Protein AF-A0A7W8CW55-F1 (afdb_monomer_lite)

Structure (mmCIF, N/CA/C/O backbone):
data_AF-A0A7W8CW55-F1
#
_entry.id   AF-A0A7W8CW55-F1
#
loop_
_atom_site.group_PDB
_atom_site.id
_atom_site.type_symbol
_atom_site.label_atom_id
_atom_site.label_alt_id
_atom_site.label_comp_id
_atom_site.label_asym_id
_atom_site.label_entity_id
_atom_site.label_seq_id
_atom_site.pdbx_PDB_ins_code
_atom_site.Cartn_x
_atom_site.Cartn_y
_atom_site.Cartn_z
_atom_site.occupancy
_atom_site.B_iso_or_equiv
_atom_site.auth_seq_id
_atom_site.auth_comp_id
_atom_site.auth_asym_id
_atom_site.auth_atom_id
_atom_site.pdbx_PDB_model_num
ATOM 1 N N . MET A 1 1 ? 19.067 4.209 -21.479 1.00 36.50 1 MET A N 1
ATOM 2 C CA . MET A 1 1 ? 18.559 2.820 -21.526 1.00 36.50 1 MET A CA 1
ATOM 3 C C . MET A 1 1 ? 17.633 2.650 -20.334 1.00 36.50 1 MET A C 1
ATOM 5 O O . MET A 1 1 ? 18.109 2.806 -19.218 1.00 36.50 1 MET A O 1
ATOM 9 N N . ASN A 1 2 ? 16.330 2.445 -20.555 1.00 36.97 2 ASN A N 1
ATOM 10 C CA . ASN A 1 2 ? 15.352 2.323 -19.467 1.00 36.97 2 ASN A CA 1
ATOM 11 C C . ASN A 1 2 ? 15.656 1.073 -18.634 1.00 36.97 2 ASN A C 1
ATOM 13 O O . ASN A 1 2 ? 15.546 -0.050 -19.120 1.00 36.97 2 ASN A O 1
ATOM 17 N N . ASN A 1 3 ? 16.035 1.282 -17.375 1.00 41.41 3 ASN A N 1
ATOM 18 C CA . ASN A 1 3 ? 16.420 0.234 -16.426 1.00 41.41 3 ASN A CA 1
ATOM 19 C C . ASN A 1 3 ? 15.204 -0.536 -15.854 1.00 41.41 3 ASN A C 1
ATOM 21 O O . ASN A 1 3 ? 15.352 -1.359 -14.958 1.00 41.41 3 ASN A O 1
ATOM 25 N N . GLN A 1 4 ? 14.003 -0.298 -16.394 1.00 47.12 4 GLN A N 1
ATOM 26 C CA . GLN A 1 4 ? 12.736 -0.900 -15.959 1.00 47.12 4 GLN A CA 1
ATOM 27 C C . GLN A 1 4 ? 12.651 -2.421 -16.203 1.00 47.12 4 GLN A C 1
ATOM 29 O O . GLN A 1 4 ? 11.766 -3.073 -15.665 1.00 47.12 4 GLN A O 1
ATOM 34 N N . SER A 1 5 ? 13.575 -3.020 -16.968 1.00 50.38 5 SER A N 1
ATOM 35 C CA . SER A 1 5 ? 13.567 -4.462 -17.278 1.00 50.38 5 SER A CA 1
ATOM 36 C C . SER A 1 5 ? 14.197 -5.371 -16.210 1.00 50.38 5 SER A C 1
ATOM 38 O O . SER A 1 5 ? 14.250 -6.581 -16.422 1.00 50.38 5 SER A O 1
ATOM 40 N N . LYS A 1 6 ? 14.676 -4.835 -15.074 1.00 72.00 6 LYS A N 1
ATOM 41 C CA . LYS A 1 6 ? 15.387 -5.633 -14.052 1.00 72.00 6 LYS A CA 1
ATOM 42 C C . LYS A 1 6 ? 14.625 -5.903 -12.756 1.00 72.00 6 LYS A C 1
ATOM 44 O O . LYS A 1 6 ? 14.995 -6.849 -12.071 1.00 72.00 6 LYS A O 1
ATOM 49 N N . ASN A 1 7 ? 13.602 -5.121 -12.408 1.00 88.25 7 ASN A N 1
ATOM 50 C CA . ASN A 1 7 ? 12.851 -5.341 -11.171 1.00 88.25 7 ASN A CA 1
ATOM 51 C C . ASN A 1 7 ? 11.716 -6.358 -11.411 1.00 88.25 7 ASN A C 1
ATOM 53 O O . ASN A 1 7 ? 10.794 -6.048 -12.172 1.00 88.25 7 ASN A O 1
ATOM 57 N N . PRO A 1 8 ? 11.740 -7.555 -10.787 1.00 91.94 8 PRO A N 1
ATOM 58 C CA . PRO A 1 8 ? 10.699 -8.563 -10.986 1.00 91.94 8 PRO A CA 1
ATOM 59 C C . PRO A 1 8 ? 9.292 -8.079 -10.613 1.00 91.94 8 PRO A C 1
ATOM 61 O O . PRO A 1 8 ? 8.332 -8.507 -11.253 1.00 91.94 8 PRO A O 1
ATOM 64 N N . ALA A 1 9 ? 9.165 -7.140 -9.668 1.00 93.88 9 ALA A N 1
ATOM 65 C CA . ALA A 1 9 ? 7.887 -6.540 -9.279 1.00 93.88 9 ALA A CA 1
ATOM 66 C C . ALA A 1 9 ? 7.202 -5.765 -10.422 1.00 93.88 9 ALA A C 1
ATOM 68 O O . ALA A 1 9 ? 5.977 -5.625 -10.430 1.00 93.88 9 ALA A O 1
ATOM 69 N N . ALA A 1 10 ? 7.966 -5.290 -11.415 1.00 93.38 10 ALA A N 1
ATOM 70 C CA . ALA A 1 10 ? 7.434 -4.580 -12.578 1.00 93.38 10 ALA A CA 1
ATOM 71 C C . ALA A 1 10 ? 6.818 -5.518 -13.630 1.00 93.38 10 ALA A C 1
ATOM 73 O O . ALA A 1 10 ? 6.137 -5.067 -14.555 1.00 93.38 10 ALA A O 1
ATOM 74 N N . LYS A 1 11 ? 7.041 -6.834 -13.519 1.00 90.12 11 LYS A N 1
ATOM 75 C CA . LYS A 1 11 ? 6.533 -7.806 -14.487 1.00 90.12 11 LYS A CA 1
ATOM 76 C C . LYS A 1 11 ? 5.002 -7.777 -14.506 1.00 90.12 11 LYS A C 1
ATOM 78 O O . LYS A 1 11 ? 4.359 -7.998 -13.486 1.00 90.12 11 LYS A O 1
ATOM 83 N N . ASN A 1 12 ? 4.425 -7.538 -15.685 1.00 87.56 12 ASN A N 1
ATOM 84 C CA . ASN A 1 12 ? 2.975 -7.423 -15.914 1.00 87.56 12 ASN A CA 1
ATOM 85 C C . ASN A 1 12 ? 2.280 -6.289 -15.132 1.00 87.56 12 ASN A C 1
ATOM 87 O O . ASN A 1 12 ? 1.052 -6.206 -15.140 1.00 87.56 12 ASN A O 1
ATOM 91 N N . ALA A 1 13 ? 3.039 -5.411 -14.475 1.00 93.06 13 ALA A N 1
ATOM 92 C CA . ALA A 1 13 ? 2.498 -4.241 -13.810 1.00 93.06 13 ALA A CA 1
ATOM 93 C C . ALA A 1 13 ? 2.123 -3.182 -14.853 1.00 93.06 13 ALA A C 1
ATOM 95 O O . ALA A 1 13 ? 2.870 -2.933 -15.801 1.00 93.06 13 ALA A O 1
ATOM 96 N N . GLN A 1 14 ? 0.985 -2.517 -14.664 1.00 95.81 14 GLN A N 1
ATOM 97 C CA . GLN A 1 14 ? 0.727 -1.271 -15.376 1.00 95.81 14 GLN A CA 1
ATOM 98 C C . GLN A 1 14 ? 1.501 -0.163 -14.669 1.00 95.81 14 GLN A C 1
ATOM 100 O O . GLN A 1 14 ? 1.183 0.180 -13.534 1.00 95.81 14 GLN A O 1
ATOM 105 N N . ILE A 1 15 ? 2.532 0.359 -15.324 1.00 96.44 15 ILE A N 1
ATOM 106 C CA . ILE A 1 15 ? 3.421 1.373 -14.754 1.00 96.44 15 ILE A CA 1
ATOM 107 C C . ILE A 1 15 ? 2.960 2.769 -15.172 1.00 96.44 15 ILE A C 1
ATOM 109 O O . ILE A 1 15 ? 2.483 2.978 -16.293 1.00 96.44 15 ILE A O 1
ATOM 113 N N . GLN A 1 16 ? 3.106 3.717 -14.258 1.00 95.31 16 GLN A N 1
ATOM 114 C CA . GLN A 1 16 ? 2.982 5.144 -14.513 1.00 95.31 16 GLN A CA 1
ATOM 115 C C . GLN A 1 16 ? 4.364 5.798 -14.377 1.00 95.31 16 GLN A C 1
ATOM 117 O O . GLN A 1 16 ? 5.191 5.356 -13.582 1.00 95.31 16 GLN A O 1
ATOM 122 N N . THR A 1 17 ? 4.629 6.815 -15.191 1.00 94.38 17 THR A N 1
ATOM 123 C CA . THR A 1 17 ? 5.855 7.635 -15.102 1.00 94.38 17 THR A CA 1
ATOM 124 C C . THR A 1 17 ? 5.551 9.124 -15.229 1.00 94.38 17 THR A C 1
ATOM 126 O O . THR A 1 17 ? 6.460 9.937 -15.365 1.00 94.38 17 THR A O 1
ATOM 129 N N . GLU A 1 18 ? 4.270 9.479 -15.290 1.00 95.88 18 GLU A N 1
ATOM 130 C CA . GLU A 1 18 ? 3.805 10.842 -15.499 1.00 95.88 18 GLU A CA 1
ATOM 131 C C . GLU A 1 18 ? 3.821 11.680 -14.221 1.00 95.88 18 GLU A C 1
ATOM 133 O O . GLU A 1 18 ? 3.975 12.895 -14.318 1.00 95.88 18 GLU A O 1
ATOM 138 N N . ASN A 1 19 ? 3.673 11.057 -13.047 1.00 96.56 19 ASN A N 1
ATOM 139 C CA . ASN A 1 19 ? 3.689 11.753 -11.769 1.00 96.56 19 ASN A CA 1
ATOM 140 C C . ASN A 1 19 ? 4.616 11.032 -10.774 1.00 96.56 19 ASN A C 1
ATOM 142 O O . ASN A 1 19 ? 4.222 10.001 -10.225 1.00 96.56 19 ASN A O 1
ATOM 146 N N . PRO A 1 20 ? 5.829 11.552 -10.523 1.00 93.50 20 PRO A N 1
ATOM 147 C CA . PRO A 1 20 ? 6.780 10.927 -9.606 1.00 93.50 20 PRO A CA 1
ATOM 148 C C . PRO A 1 20 ? 6.342 10.969 -8.134 1.00 93.50 20 PRO A C 1
ATOM 150 O O . PRO A 1 20 ? 6.886 10.211 -7.337 1.00 93.50 20 PRO A O 1
ATOM 153 N N . ASP A 1 21 ? 5.359 11.801 -7.776 1.00 96.12 21 ASP A N 1
ATOM 154 C CA . ASP A 1 21 ? 4.868 11.917 -6.398 1.00 96.12 21 ASP A CA 1
ATOM 155 C C . ASP A 1 21 ? 3.892 10.784 -6.036 1.00 96.12 21 ASP A C 1
ATOM 157 O O . ASP A 1 21 ? 3.560 10.588 -4.867 1.00 96.12 21 ASP A O 1
ATOM 161 N N . LEU A 1 22 ? 3.406 10.038 -7.033 1.00 97.62 22 LEU A N 1
ATOM 162 C CA . LEU A 1 22 ? 2.469 8.928 -6.867 1.00 97.62 22 LEU A CA 1
ATOM 163 C C . LEU A 1 22 ? 3.167 7.576 -7.012 1.00 97.62 22 LEU A C 1
ATOM 165 O O . LEU A 1 22 ? 4.267 7.468 -7.551 1.00 97.62 22 LEU A O 1
ATOM 169 N N . ALA A 1 23 ? 2.477 6.517 -6.584 1.00 98.12 23 ALA A N 1
ATOM 170 C CA . ALA A 1 23 ? 2.950 5.150 -6.751 1.00 98.12 23 ALA A CA 1
ATOM 171 C C . ALA A 1 23 ? 3.316 4.830 -8.209 1.00 98.12 23 ALA A C 1
ATOM 173 O O . ALA A 1 23 ? 2.607 5.205 -9.146 1.00 98.12 23 ALA A O 1
ATOM 174 N N . THR A 1 24 ? 4.408 4.095 -8.407 1.00 98.25 24 THR A N 1
ATOM 175 C CA . THR A 1 24 ? 4.895 3.689 -9.734 1.00 98.25 24 THR A CA 1
ATOM 176 C C . THR A 1 24 ? 3.933 2.701 -10.404 1.00 98.25 24 THR A C 1
ATOM 178 O O . THR A 1 24 ? 3.739 2.724 -11.623 1.00 98.25 24 THR A O 1
ATOM 181 N N . ARG A 1 25 ? 3.294 1.822 -9.621 1.00 98.06 25 ARG A N 1
ATOM 182 C CA . ARG A 1 25 ? 2.231 0.932 -10.104 1.00 98.06 25 ARG A CA 1
ATOM 183 C C . ARG A 1 25 ? 0.920 1.705 -10.204 1.00 98.06 25 ARG A C 1
ATOM 185 O O . ARG A 1 25 ? 0.514 2.372 -9.260 1.00 98.06 25 ARG A O 1
ATOM 192 N N . ARG A 1 26 ? 0.192 1.553 -11.311 1.00 97.81 26 ARG A N 1
ATOM 193 C CA . ARG A 1 26 ? -1.194 2.025 -11.398 1.00 97.81 26 ARG A CA 1
ATOM 194 C C . ARG A 1 26 ? -2.085 1.182 -10.482 1.00 97.81 26 ARG A C 1
ATOM 196 O O . ARG A 1 26 ? -2.026 -0.049 -10.560 1.00 97.81 26 ARG A O 1
ATOM 203 N N . PRO A 1 27 ? -2.931 1.807 -9.648 1.00 95.88 27 PRO A N 1
ATOM 204 C CA . PRO A 1 27 ? -3.843 1.064 -8.795 1.00 95.88 27 PRO A CA 1
ATOM 205 C C . PRO A 1 27 ? -4.880 0.298 -9.640 1.00 95.88 27 PRO A C 1
ATOM 207 O O . PRO A 1 27 ? -5.254 0.758 -10.724 1.00 95.88 27 PRO A O 1
ATOM 210 N N . PRO A 1 28 ? -5.372 -0.860 -9.166 1.00 93.19 28 PRO A N 1
ATOM 211 C CA . PRO A 1 28 ? -6.423 -1.599 -9.859 1.00 93.19 28 PRO A CA 1
ATOM 212 C C . PRO A 1 28 ? -7.721 -0.780 -9.890 1.00 93.19 28 PRO A C 1
ATOM 214 O O . PRO A 1 28 ? -8.166 -0.271 -8.862 1.00 93.19 28 PRO A O 1
ATOM 217 N N . ALA A 1 29 ? -8.345 -0.667 -11.065 1.00 91.75 29 ALA A N 1
ATOM 218 C CA . ALA A 1 29 ? -9.539 0.162 -11.255 1.00 91.75 29 ALA A CA 1
ATOM 219 C C . ALA A 1 29 ? -10.760 -0.331 -10.455 1.00 91.75 29 ALA A C 1
ATOM 221 O O . ALA A 1 29 ? -11.596 0.469 -10.043 1.00 91.75 29 ALA A O 1
ATOM 222 N N . ASP A 1 30 ? -10.858 -1.640 -10.237 1.00 94.31 30 ASP A N 1
ATOM 223 C CA . ASP A 1 30 ? -11.969 -2.326 -9.575 1.00 94.31 30 ASP A CA 1
ATOM 224 C C . ASP A 1 30 ? -11.597 -2.864 -8.181 1.00 94.31 30 ASP A C 1
ATOM 226 O O . ASP A 1 30 ? -12.310 -3.699 -7.628 1.00 94.31 30 ASP A O 1
ATOM 230 N N . GLY A 1 31 ? -10.476 -2.412 -7.608 1.00 96.75 31 GLY A N 1
ATOM 231 C CA . GLY A 1 31 ? -10.003 -2.868 -6.302 1.00 96.75 31 GLY A CA 1
ATOM 232 C C . GLY A 1 31 ? -10.792 -2.310 -5.111 1.00 96.75 31 GLY A C 1
ATOM 233 O O . GLY A 1 31 ? -11.625 -1.408 -5.230 1.00 96.75 31 GLY A O 1
ATOM 234 N N . THR A 1 32 ? -10.505 -2.833 -3.917 1.00 98.12 32 THR A N 1
ATOM 235 C CA . THR A 1 32 ? -11.118 -2.335 -2.676 1.00 98.12 32 THR A CA 1
ATOM 236 C C . THR A 1 32 ? -10.414 -1.062 -2.226 1.00 98.12 32 THR A C 1
ATOM 238 O O . THR A 1 32 ? -9.251 -1.106 -1.826 1.00 98.12 32 THR A O 1
ATOM 241 N N . LYS A 1 33 ? -11.125 0.069 -2.255 1.00 98.38 33 LYS A N 1
ATOM 242 C CA . LYS A 1 33 ? -10.619 1.339 -1.725 1.00 98.38 33 LYS A CA 1
ATOM 243 C C . LYS A 1 33 ? -10.447 1.249 -0.211 1.00 98.38 33 LYS A C 1
ATOM 245 O O . LYS A 1 33 ? -11.363 0.834 0.505 1.00 98.38 33 LYS A O 1
ATOM 250 N N . ILE A 1 34 ? -9.288 1.670 0.268 1.00 98.62 34 ILE A N 1
ATOM 251 C CA . ILE A 1 34 ? -8.944 1.679 1.684 1.00 98.62 34 ILE A CA 1
ATOM 252 C C . ILE A 1 34 ? -8.415 3.042 2.110 1.00 98.62 34 ILE A C 1
ATOM 254 O O . ILE A 1 34 ? -7.830 3.785 1.320 1.00 98.62 34 ILE A O 1
ATOM 258 N N . ARG A 1 35 ? -8.602 3.333 3.393 1.00 98.25 35 ARG A N 1
ATOM 259 C CA . ARG A 1 35 ? -7.909 4.391 4.115 1.00 98.25 35 ARG A CA 1
ATOM 260 C C . ARG A 1 35 ? -6.957 3.739 5.108 1.00 98.25 35 ARG A C 1
ATOM 262 O O . ARG A 1 35 ? -7.318 2.766 5.767 1.00 98.25 35 ARG A O 1
ATOM 269 N N . ILE A 1 36 ? -5.744 4.265 5.199 1.00 98.06 36 ILE A N 1
ATOM 270 C CA . ILE A 1 36 ? -4.708 3.811 6.122 1.00 98.06 36 ILE A CA 1
ATOM 271 C C . ILE A 1 36 ? -4.400 4.977 7.054 1.00 98.06 36 ILE A C 1
ATOM 273 O O . ILE A 1 36 ? -3.902 6.005 6.602 1.00 98.06 36 ILE A O 1
ATOM 277 N N . ARG A 1 37 ? -4.737 4.843 8.336 1.00 97.56 37 ARG A N 1
ATOM 278 C CA . ARG A 1 37 ? -4.522 5.865 9.369 1.00 97.56 37 ARG A CA 1
ATOM 279 C C . ARG A 1 37 ? -3.252 5.562 10.155 1.00 97.56 37 ARG A C 1
ATOM 281 O O . ARG A 1 37 ? -3.085 4.433 10.607 1.00 97.56 37 ARG A O 1
ATOM 288 N N . PHE A 1 38 ? -2.405 6.569 10.341 1.00 95.44 38 PHE A N 1
ATOM 289 C CA . PHE A 1 38 ? -1.195 6.526 11.162 1.00 95.44 38 PHE A CA 1
ATOM 290 C C . PHE A 1 38 ? -1.442 7.356 12.427 1.00 95.44 38 PHE A C 1
ATOM 292 O O . PHE A 1 38 ? -1.264 8.578 12.431 1.00 95.44 38 PHE A O 1
ATOM 299 N N . GLY A 1 39 ? -1.913 6.705 13.495 1.00 88.94 39 GLY A N 1
ATOM 300 C CA . GLY A 1 39 ? -2.448 7.416 14.660 1.00 88.94 39 GLY A CA 1
ATOM 301 C C . GLY A 1 39 ? -3.663 8.286 14.301 1.00 88.94 39 GLY A C 1
ATOM 302 O O . GLY A 1 39 ? -4.484 7.907 13.461 1.00 88.94 39 GLY A O 1
ATOM 303 N N . ASP A 1 40 ? -3.773 9.457 14.932 1.00 85.06 40 ASP A N 1
ATOM 304 C CA . ASP A 1 40 ? -4.971 10.306 14.830 1.00 85.06 40 ASP A CA 1
ATOM 305 C C . ASP A 1 40 ? -4.903 11.382 13.734 1.00 85.06 40 ASP A C 1
ATOM 307 O O . ASP A 1 40 ? -5.940 11.868 13.288 1.00 85.06 40 ASP A O 1
ATOM 311 N N . ASN A 1 41 ? -3.700 11.766 13.293 1.00 82.44 41 ASN A N 1
ATOM 312 C CA . ASN A 1 41 ? -3.501 13.009 12.533 1.00 82.44 41 ASN A CA 1
ATOM 313 C C . ASN A 1 41 ? -3.131 12.816 11.059 1.00 82.44 41 ASN A C 1
ATOM 315 O O . ASN A 1 41 ? -3.182 13.786 10.305 1.00 82.44 41 ASN A O 1
ATOM 319 N N . LEU A 1 42 ? -2.750 11.608 10.637 1.00 92.12 42 LEU A N 1
ATOM 320 C CA . LEU A 1 42 ? -2.404 11.336 9.244 1.00 92.12 42 LEU A CA 1
ATOM 321 C C . LEU A 1 42 ? -3.182 10.136 8.718 1.00 92.12 42 LEU A C 1
ATOM 323 O O . LEU A 1 42 ? -3.264 9.092 9.366 1.00 92.12 42 LEU A O 1
ATOM 327 N N . SER A 1 43 ? -3.706 10.269 7.503 1.00 95.62 43 SER A N 1
ATOM 328 C CA . SER A 1 43 ? -4.266 9.152 6.761 1.00 95.62 43 SER A CA 1
ATOM 329 C C . SER A 1 43 ? -3.913 9.246 5.289 1.0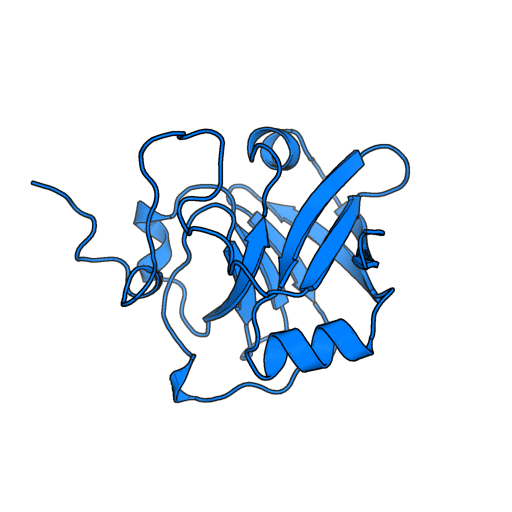0 95.62 43 SER A C 1
ATOM 331 O O . SER A 1 43 ? -4.114 10.302 4.695 1.00 95.62 43 SER A O 1
ATOM 333 N N . VAL A 1 44 ? -3.501 8.128 4.701 1.00 97.25 44 VAL A N 1
ATOM 334 C CA . VAL A 1 44 ? -3.308 7.999 3.255 1.00 97.25 44 VAL A CA 1
ATOM 335 C C . VAL A 1 44 ? -4.389 7.102 2.664 1.00 97.25 44 VAL A C 1
ATOM 337 O O . VAL A 1 44 ? -4.972 6.261 3.354 1.00 97.25 44 VAL A O 1
ATOM 340 N N . ASN A 1 45 ? -4.659 7.261 1.374 1.00 98.12 45 ASN A N 1
ATOM 341 C CA . ASN A 1 45 ? -5.573 6.388 0.647 1.00 98.12 45 ASN A CA 1
ATOM 342 C C . ASN A 1 45 ? -4.797 5.339 -0.149 1.00 98.12 45 ASN A C 1
ATOM 344 O O . ASN A 1 45 ? -3.664 5.567 -0.575 1.00 98.12 45 ASN A O 1
ATOM 348 N N . GLY A 1 46 ? -5.435 4.200 -0.387 1.00 98.19 46 GLY A N 1
ATOM 349 C CA . GLY A 1 46 ? -4.912 3.155 -1.253 1.00 98.19 46 GLY A CA 1
ATOM 350 C C . GLY A 1 46 ? -6.019 2.283 -1.825 1.00 98.19 46 GLY A C 1
ATOM 351 O O . GLY A 1 46 ? -7.199 2.434 -1.502 1.00 98.19 46 GLY A O 1
ATOM 352 N N . ILE A 1 47 ? -5.632 1.347 -2.683 1.00 98.56 47 ILE A N 1
ATOM 353 C CA . ILE A 1 47 ? -6.533 0.369 -3.281 1.00 98.56 47 ILE A CA 1
ATOM 354 C C . ILE A 1 47 ? -5.896 -1.017 -3.182 1.00 98.56 47 ILE A C 1
ATOM 356 O O . ILE A 1 47 ? -4.810 -1.252 -3.711 1.00 98.56 47 ILE A O 1
ATOM 360 N N . LEU A 1 48 ? -6.589 -1.941 -2.513 1.00 98.62 48 LEU A N 1
ATOM 361 C CA . LEU A 1 48 ? -6.225 -3.357 -2.462 1.00 98.62 48 LEU A CA 1
ATOM 362 C C . LEU A 1 48 ? -6.704 -4.070 -3.730 1.00 98.62 48 LEU A C 1
ATOM 364 O O . LEU A 1 48 ? -7.819 -3.837 -4.202 1.00 98.62 48 LEU A O 1
ATOM 368 N N . ASN A 1 49 ? -5.859 -4.942 -4.275 1.00 97.75 49 ASN A N 1
ATOM 369 C CA . ASN A 1 49 ? -6.168 -5.738 -5.460 1.00 97.75 49 ASN A CA 1
ATOM 370 C C . ASN A 1 49 ? -7.015 -6.982 -5.102 1.00 97.75 49 ASN A C 1
ATOM 372 O O . ASN A 1 49 ? -7.526 -7.114 -3.990 1.00 97.75 49 ASN A O 1
ATOM 376 N N . HIS A 1 50 ? -7.199 -7.890 -6.065 1.00 96.38 50 HIS A N 1
ATOM 377 C CA . HIS A 1 50 ? -8.047 -9.080 -5.908 1.00 96.38 50 HIS A CA 1
ATOM 378 C C . HIS A 1 50 ? -7.276 -10.359 -5.587 1.00 96.38 50 HIS A C 1
ATOM 380 O O . HIS A 1 50 ? -7.859 -11.443 -5.648 1.00 96.38 50 HIS A O 1
ATOM 386 N N . CYS A 1 51 ? -5.981 -10.266 -5.272 1.00 96.25 51 CYS A N 1
ATOM 387 C CA . CYS A 1 51 ? -5.205 -11.445 -4.911 1.00 96.25 51 CYS A CA 1
ATOM 388 C C . CYS A 1 51 ? -5.742 -12.073 -3.620 1.00 96.25 51 CYS A C 1
ATOM 390 O O . CYS A 1 51 ? -6.437 -11.439 -2.814 1.00 96.25 51 CYS A O 1
ATOM 392 N N . LYS A 1 52 ? -5.400 -13.344 -3.398 1.00 96.94 52 LYS A N 1
ATOM 393 C CA . LYS A 1 52 ? -5.896 -14.103 -2.241 1.00 96.94 52 LYS A CA 1
ATOM 394 C C . LYS A 1 52 ? -5.532 -13.425 -0.913 1.00 96.94 52 LYS A C 1
ATOM 396 O O . LYS A 1 52 ? -6.353 -13.387 0.005 1.00 96.94 52 LYS A O 1
ATOM 401 N N . THR A 1 53 ? -4.328 -12.863 -0.839 1.00 97.44 53 THR A N 1
ATOM 402 C CA . THR A 1 53 ? -3.820 -12.141 0.331 1.00 97.44 53 THR A CA 1
ATOM 403 C C . THR A 1 53 ? -4.616 -10.862 0.590 1.00 97.44 53 THR A C 1
ATOM 405 O O . THR A 1 53 ? -5.051 -10.623 1.716 1.00 97.44 53 THR A O 1
ATOM 408 N N . ALA A 1 54 ? -4.867 -10.067 -0.456 1.00 98.06 54 ALA A N 1
ATOM 409 C CA . ALA A 1 54 ? -5.633 -8.828 -0.372 1.00 98.06 54 ALA A CA 1
ATOM 410 C C . ALA A 1 54 ? -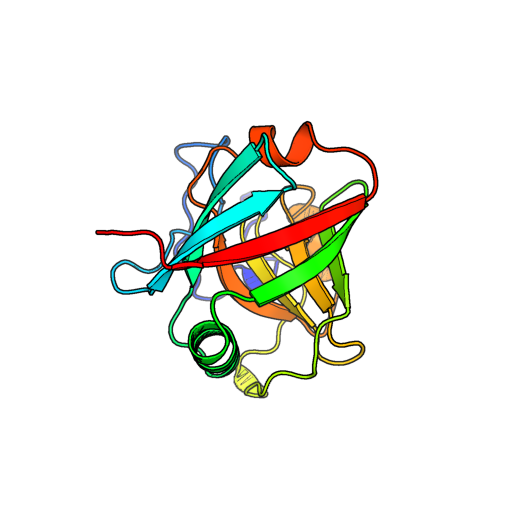7.072 -9.088 0.091 1.00 98.06 54 ALA A C 1
ATOM 412 O O . ALA A 1 54 ? -7.551 -8.438 1.017 1.00 98.06 54 ALA A O 1
ATOM 413 N N . GLN A 1 55 ? -7.745 -10.092 -0.478 1.00 98.00 55 GLN A N 1
ATOM 414 C CA . GLN A 1 55 ? -9.105 -10.464 -0.074 1.00 98.00 55 GLN A CA 1
ATOM 415 C C . GLN A 1 55 ? -9.174 -10.919 1.391 1.00 98.00 55 GLN A C 1
ATOM 417 O O . GLN A 1 55 ? -10.114 -10.566 2.105 1.00 98.00 55 GLN A O 1
ATOM 422 N N . ALA A 1 56 ? -8.168 -11.661 1.860 1.00 97.94 56 ALA A N 1
ATOM 423 C CA . ALA A 1 56 ? -8.081 -12.078 3.256 1.00 97.94 56 ALA A CA 1
ATOM 424 C C . ALA A 1 56 ? -7.850 -10.898 4.216 1.00 97.94 56 ALA A C 1
ATOM 426 O O . ALA A 1 56 ? -8.385 -10.906 5.326 1.00 97.94 56 ALA A O 1
ATOM 427 N N . LEU A 1 57 ? -7.094 -9.877 3.797 1.00 98.00 57 LEU A N 1
ATOM 428 C CA . LEU A 1 57 ? -6.967 -8.626 4.547 1.00 98.00 57 LEU A CA 1
ATOM 429 C C . LEU A 1 57 ? -8.292 -7.848 4.549 1.00 98.00 57 LEU A C 1
ATOM 431 O O . LEU A 1 57 ? -8.735 -7.410 5.606 1.00 98.00 57 LEU A O 1
ATOM 435 N N . VAL A 1 58 ? -8.973 -7.743 3.401 1.00 98.25 58 VAL A N 1
ATOM 436 C CA . VAL A 1 58 ? -10.271 -7.053 3.262 1.00 98.25 58 VAL A CA 1
ATOM 437 C C . VAL A 1 58 ? -11.336 -7.617 4.209 1.00 98.25 58 VAL A C 1
ATOM 439 O O . VAL A 1 58 ? -12.143 -6.859 4.746 1.00 98.25 58 VAL A O 1
ATOM 442 N N . GLN A 1 59 ? -11.344 -8.933 4.432 1.00 97.94 59 GLN A N 1
ATOM 443 C CA . GLN A 1 59 ? -12.264 -9.600 5.364 1.00 97.94 59 GLN A CA 1
ATOM 444 C C . GLN A 1 59 ? -11.989 -9.281 6.840 1.00 97.94 59 GLN A C 1
ATOM 446 O O . GLN A 1 59 ? -12.851 -9.52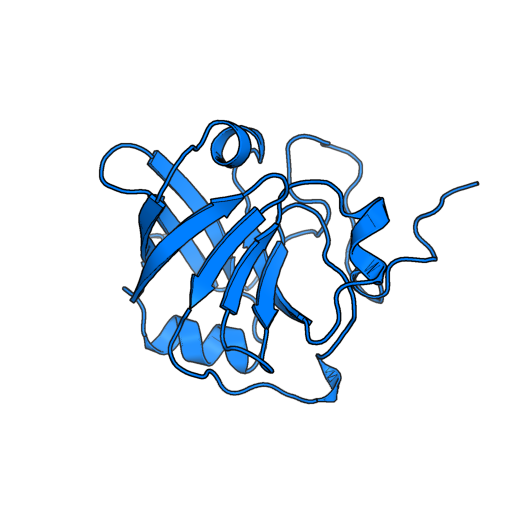1 7.681 1.00 97.94 59 GLN A O 1
ATOM 451 N N . GLN A 1 60 ? -10.806 -8.755 7.155 1.00 97.31 60 GLN A N 1
ATOM 452 C CA . GLN A 1 60 ? -10.402 -8.383 8.510 1.00 97.31 60 GLN A CA 1
ATOM 453 C C . GLN A 1 60 ? -10.549 -6.884 8.783 1.00 97.31 60 GLN A C 1
ATOM 455 O O . GLN A 1 60 ? -10.302 -6.470 9.909 1.00 97.31 60 GLN A O 1
ATOM 460 N N . LEU A 1 61 ? -10.934 -6.071 7.791 1.00 97.25 61 LEU A N 1
ATOM 461 C CA . LEU A 1 61 ? -11.054 -4.624 7.969 1.00 97.25 61 LEU A CA 1
ATOM 462 C C . LEU A 1 61 ? -12.242 -4.259 8.891 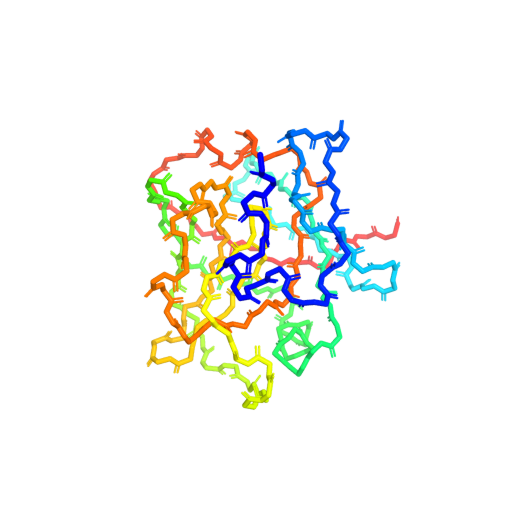1.00 97.25 61 LEU A C 1
ATOM 464 O O . LEU A 1 61 ? -13.327 -4.819 8.713 1.00 97.25 61 LEU A O 1
ATOM 468 N N . PRO A 1 62 ? -12.086 -3.279 9.806 1.00 97.69 62 PRO A N 1
ATOM 469 C CA . PRO A 1 62 ? -10.858 -2.527 10.065 1.00 97.69 62 PRO A CA 1
ATOM 470 C C . PRO A 1 62 ? -9.799 -3.379 10.778 1.00 97.69 62 PRO A C 1
ATOM 472 O O . PRO A 1 62 ? -10.102 -4.111 11.718 1.00 97.69 62 PRO A O 1
ATOM 475 N N . TYR A 1 63 ? -8.551 -3.264 10.329 1.00 97.81 63 TYR A N 1
ATOM 476 C CA . TYR A 1 63 ? -7.429 -4.053 10.824 1.00 97.81 63 TYR A CA 1
ATOM 477 C C . TYR A 1 63 ? -6.300 -3.142 11.303 1.00 97.81 63 TYR A C 1
ATOM 479 O O . TYR A 1 63 ? -5.853 -2.274 10.554 1.00 97.81 63 TYR A O 1
ATOM 487 N N . THR A 1 64 ? -5.839 -3.348 12.539 1.00 97.31 64 THR A N 1
ATOM 488 C CA . THR A 1 64 ? -4.785 -2.537 13.165 1.00 97.31 64 THR A CA 1
ATOM 489 C C . THR A 1 64 ? -3.511 -3.354 13.359 1.00 97.31 64 THR A C 1
ATOM 491 O O . THR A 1 64 ? -3.565 -4.494 13.828 1.00 97.31 64 THR A O 1
ATOM 494 N N . ILE A 1 65 ? -2.373 -2.763 12.993 1.00 96.94 65 ILE A N 1
ATOM 495 C CA . ILE A 1 65 ? -1.034 -3.352 13.085 1.00 96.94 65 ILE A CA 1
ATOM 496 C C . ILE A 1 65 ? -0.075 -2.276 13.587 1.00 96.94 65 ILE A C 1
ATOM 498 O O . ILE A 1 65 ? -0.093 -1.154 13.086 1.00 96.94 65 ILE A O 1
ATOM 502 N N . GLU A 1 66 ? 0.800 -2.627 14.521 1.00 97.50 66 GLU A N 1
ATOM 503 C CA . GLU A 1 66 ? 1.932 -1.771 14.867 1.00 97.50 66 GLU A CA 1
ATOM 504 C C . GLU A 1 66 ? 2.964 -1.815 13.725 1.00 97.50 66 GLU A C 1
ATOM 506 O O . GLU A 1 66 ? 3.486 -2.884 13.393 1.00 97.50 66 GLU A O 1
ATOM 511 N N . MET A 1 67 ? 3.244 -0.670 13.101 1.00 97.44 67 MET A N 1
ATOM 512 C CA . MET A 1 67 ? 4.240 -0.549 12.034 1.00 97.44 67 MET A CA 1
ATOM 513 C C . MET A 1 67 ? 5.312 0.468 12.411 1.00 97.44 67 MET A C 1
ATOM 515 O O . MET A 1 67 ? 5.012 1.580 12.848 1.00 97.44 67 MET A O 1
ATOM 519 N N . ALA A 1 68 ? 6.568 0.098 12.187 1.00 97.19 68 ALA A N 1
ATOM 520 C CA . ALA A 1 68 ? 7.709 0.987 12.315 1.00 97.19 68 ALA A CA 1
ATOM 521 C C . ALA A 1 68 ? 8.092 1.561 10.949 1.00 97.19 68 ALA A C 1
ATOM 523 O O . ALA A 1 68 ? 7.974 0.910 9.908 1.00 97.19 68 ALA A O 1
ATOM 524 N N . ARG A 1 69 ? 8.558 2.804 10.966 1.00 96.38 69 ARG A N 1
ATOM 525 C CA . ARG A 1 69 ? 9.009 3.557 9.801 1.00 96.38 69 ARG A CA 1
ATOM 526 C C . ARG A 1 69 ? 10.532 3.429 9.645 1.00 96.38 69 ARG A C 1
ATOM 528 O O . ARG A 1 69 ? 11.272 3.908 10.504 1.00 96.38 69 ARG A O 1
ATOM 535 N N . TYR A 1 70 ? 11.008 2.854 8.535 1.00 95.19 70 TYR A N 1
ATOM 536 C CA . TYR A 1 70 ? 12.439 2.652 8.234 1.00 95.19 70 TYR A CA 1
ATOM 537 C C . TYR A 1 70 ? 12.815 3.211 6.880 1.00 95.19 70 TYR A C 1
ATOM 539 O O . TYR A 1 70 ? 12.103 2.945 5.943 1.00 95.19 70 TYR A O 1
ATOM 547 N N . THR A 1 71 ? 13.964 3.857 6.698 1.00 93.44 71 THR A N 1
ATOM 548 C CA . THR A 1 71 ? 14.497 4.388 5.421 1.00 93.44 71 THR A CA 1
ATOM 549 C C . THR A 1 71 ? 13.581 4.317 4.180 1.00 93.44 71 THR A C 1
ATOM 551 O O . THR A 1 71 ? 13.082 5.378 3.800 1.00 93.44 71 THR A O 1
ATOM 554 N N . HIS A 1 72 ? 13.331 3.141 3.577 1.00 94.69 72 HIS A N 1
ATOM 555 C CA . HIS A 1 72 ? 12.512 2.957 2.368 1.00 94.69 72 HIS A CA 1
ATOM 556 C C . HIS A 1 72 ? 11.048 2.503 2.534 1.00 94.69 72 HIS A C 1
ATOM 558 O O . HIS A 1 72 ? 10.300 2.557 1.556 1.00 94.69 72 HIS A O 1
ATOM 564 N N . ASP A 1 73 ? 10.625 2.069 3.720 1.00 96.19 73 ASP A N 1
ATOM 565 C CA . ASP A 1 73 ? 9.288 1.521 3.947 1.00 96.19 73 ASP A CA 1
ATOM 566 C C . ASP A 1 73 ? 8.683 1.875 5.318 1.00 96.19 73 ASP A C 1
ATOM 568 O O . ASP A 1 73 ? 9.280 2.525 6.188 1.00 96.19 73 ASP A O 1
ATOM 572 N N . LEU A 1 74 ? 7.427 1.473 5.486 1.00 96.75 74 LEU A N 1
ATOM 573 C CA . LEU A 1 74 ? 6.850 1.169 6.789 1.00 96.75 74 LEU A CA 1
ATOM 574 C C . LEU A 1 74 ? 6.554 -0.323 6.837 1.00 96.75 74 LEU A C 1
ATOM 576 O O . LEU A 1 74 ? 5.970 -0.842 5.884 1.00 96.75 74 LEU A O 1
ATOM 580 N N . CYS A 1 75 ? 6.889 -1.001 7.934 1.00 96.50 75 CYS A N 1
ATOM 581 C CA . CYS A 1 75 ? 6.596 -2.423 8.080 1.00 96.50 75 CYS A CA 1
ATOM 582 C C . CYS A 1 75 ? 6.183 -2.828 9.496 1.00 96.50 75 CYS A C 1
ATOM 584 O O . CYS A 1 75 ? 6.599 -2.230 10.488 1.00 96.50 75 CYS A O 1
ATOM 586 N N . GLY A 1 76 ? 5.344 -3.859 9.583 1.00 96.81 76 GLY A N 1
ATOM 587 C CA . GLY A 1 76 ? 4.862 -4.425 10.840 1.00 96.81 76 GLY A CA 1
ATOM 588 C C . GLY A 1 76 ? 4.507 -5.898 10.687 1.00 96.81 76 GLY A C 1
ATOM 589 O O . GLY A 1 76 ? 4.118 -6.344 9.604 1.00 96.81 76 GLY A O 1
ATOM 590 N N . ILE A 1 77 ? 4.665 -6.670 11.761 1.00 96.56 77 ILE A N 1
ATOM 591 C CA . ILE A 1 77 ? 4.311 -8.094 11.763 1.00 96.56 77 ILE A CA 1
ATOM 592 C C . ILE A 1 77 ? 2.790 -8.215 11.868 1.00 96.56 77 ILE A C 1
ATOM 594 O O . ILE A 1 77 ? 2.173 -7.715 12.806 1.00 96.56 77 ILE A O 1
ATOM 598 N N . THR A 1 78 ? 2.187 -8.923 10.920 1.00 94.50 78 THR A N 1
ATOM 599 C CA . THR A 1 78 ? 0.761 -9.240 10.886 1.00 94.50 78 THR A CA 1
ATOM 600 C C . THR A 1 78 ? 0.508 -10.717 11.197 1.00 94.50 78 THR A C 1
ATOM 602 O O . THR A 1 78 ? 1.420 -11.542 11.290 1.00 94.50 78 THR A O 1
ATOM 605 N N . LYS A 1 79 ? -0.767 -11.078 11.370 1.00 92.56 79 LYS A N 1
ATOM 606 C CA . LYS A 1 79 ? -1.176 -12.482 11.357 1.00 92.56 79 LYS A CA 1
ATOM 607 C C . LYS A 1 79 ? -0.885 -13.069 9.969 1.00 92.56 79 LYS A C 1
ATOM 609 O O . LYS A 1 79 ? -1.069 -12.368 8.976 1.00 92.56 79 LYS A O 1
ATOM 614 N N . PRO A 1 80 ? -0.493 -14.350 9.867 1.00 94.94 80 PRO A N 1
ATOM 615 C CA . PRO A 1 80 ? -0.290 -14.978 8.570 1.00 94.94 80 PRO A CA 1
ATOM 616 C C . PRO A 1 80 ? -1.527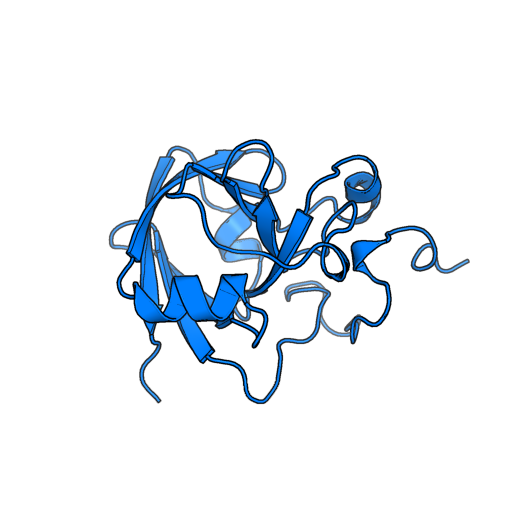 -14.856 7.673 1.00 94.94 80 PRO A C 1
ATOM 618 O O . PRO A 1 80 ? -2.633 -15.235 8.066 1.00 94.94 80 PRO A O 1
ATOM 621 N N . LEU A 1 81 ? -1.320 -14.354 6.459 1.00 95.94 81 LEU A N 1
ATOM 622 C CA . LEU A 1 81 ? -2.326 -14.269 5.407 1.00 95.94 81 LEU A CA 1
ATOM 623 C C . LEU A 1 81 ? -2.066 -15.348 4.342 1.00 95.94 81 LEU A C 1
ATOM 625 O O . LEU A 1 81 ? -0.912 -15.721 4.095 1.00 95.94 81 LEU A O 1
ATOM 629 N N . PRO A 1 82 ? -3.121 -15.884 3.704 1.00 96.31 82 PRO A N 1
ATOM 630 C CA . PRO A 1 82 ? -2.963 -16.845 2.623 1.00 96.31 82 PRO A CA 1
ATOM 631 C C . PRO A 1 82 ? -2.400 -16.168 1.371 1.00 96.31 82 PRO A C 1
ATOM 633 O O . PRO A 1 82 ? -2.823 -15.071 1.037 1.00 96.31 82 PRO A O 1
ATOM 636 N N . TYR A 1 83 ? -1.544 -16.865 0.628 1.00 94.31 83 TYR A N 1
ATOM 637 C CA . TYR A 1 83 ? -0.950 -16.387 -0.627 1.00 94.31 83 TYR A CA 1
ATOM 638 C C . TYR A 1 83 ? -0.972 -17.484 -1.703 1.00 94.31 83 TYR A C 1
ATOM 640 O O . TYR A 1 83 ? -1.207 -18.660 -1.392 1.00 94.31 83 TYR A O 1
ATOM 648 N N . GLN A 1 84 ? -0.748 -17.110 -2.966 1.00 93.88 84 GLN A N 1
ATOM 649 C CA . GLN A 1 84 ? -0.461 -18.048 -4.057 1.00 93.88 84 GLN A CA 1
ATOM 650 C C . GLN A 1 84 ? 1.027 -18.000 -4.404 1.00 93.88 84 GLN A C 1
ATOM 652 O O . GLN A 1 84 ? 1.651 -16.942 -4.345 1.00 93.88 84 GLN A O 1
ATOM 657 N N . LYS A 1 85 ? 1.624 -19.146 -4.746 1.00 91.56 85 LYS A N 1
ATOM 658 C CA . LYS A 1 85 ? 3.076 -19.207 -4.986 1.00 91.56 85 LYS A CA 1
ATOM 659 C C . LYS A 1 85 ? 3.481 -18.457 -6.251 1.00 91.56 85 LYS A C 1
ATOM 661 O O . LYS A 1 85 ? 4.587 -17.946 -6.344 1.00 91.56 85 LYS A O 1
ATOM 666 N N . GLU A 1 86 ? 2.571 -18.395 -7.207 1.00 91.62 86 GLU A N 1
ATOM 667 C CA . GLU A 1 86 ? 2.742 -17.768 -8.510 1.00 91.62 86 GLU A CA 1
ATOM 668 C C . GLU A 1 86 ? 2.744 -16.234 -8.417 1.00 91.62 86 GLU A C 1
ATOM 670 O O . GLU A 1 86 ? 3.219 -15.566 -9.332 1.00 91.62 86 GLU A O 1
ATOM 675 N N . GLU A 1 87 ? 2.231 -15.685 -7.311 1.00 91.06 87 GLU A N 1
ATOM 676 C CA . GLU A 1 87 ? 2.204 -14.248 -7.014 1.00 91.06 87 GLU A CA 1
ATOM 677 C C . GLU A 1 87 ? 3.486 -13.774 -6.313 1.00 91.06 87 GLU A C 1
ATOM 679 O O . GLU A 1 87 ? 3.672 -12.573 -6.127 1.00 91.06 87 GLU A O 1
ATOM 684 N N . ILE A 1 88 ? 4.368 -14.702 -5.927 1.00 93.06 88 ILE A N 1
ATOM 685 C CA . ILE A 1 88 ? 5.625 -14.386 -5.252 1.00 93.06 88 ILE A CA 1
ATOM 686 C C . ILE A 1 88 ? 6.615 -13.803 -6.256 1.00 93.06 88 ILE A C 1
ATOM 688 O O . ILE A 1 88 ? 6.874 -14.380 -7.316 1.00 93.06 88 ILE A O 1
ATOM 692 N N . HIS A 1 89 ? 7.227 -12.687 -5.881 1.00 93.62 89 HIS A N 1
ATOM 693 C CA . HIS A 1 89 ? 8.303 -12.062 -6.629 1.00 93.62 89 HIS A CA 1
ATOM 694 C C . HIS A 1 89 ? 9.353 -11.451 -5.697 1.00 93.62 89 HIS A C 1
ATOM 696 O O . HIS A 1 89 ? 9.155 -11.329 -4.486 1.00 93.62 89 HIS A O 1
ATOM 702 N N . CYS A 1 90 ? 10.466 -11.026 -6.293 1.00 94.44 90 CYS A N 1
ATOM 703 C CA . CYS A 1 90 ? 11.419 -10.151 -5.624 1.00 94.44 90 CYS A CA 1
ATOM 704 C C . CYS A 1 90 ? 11.066 -8.679 -5.868 1.00 94.44 90 CYS A C 1
ATOM 706 O O . CYS A 1 90 ? 10.515 -8.323 -6.916 1.00 94.44 90 CYS A O 1
ATOM 708 N N . GLY A 1 91 ? 11.444 -7.830 -4.919 1.00 95.25 91 GLY A N 1
ATOM 709 C CA . GLY A 1 91 ? 11.336 -6.380 -4.983 1.00 95.25 91 GLY A CA 1
ATOM 710 C C . GLY A 1 91 ? 9.934 -5.815 -4.842 1.00 95.25 91 GLY A C 1
ATOM 711 O O . GLY A 1 91 ? 8.957 -6.522 -4.601 1.00 95.25 91 GLY A O 1
ATOM 712 N N . TRP A 1 92 ? 9.864 -4.498 -4.973 1.00 96.50 92 TRP A N 1
ATOM 713 C CA . TRP A 1 92 ? 8.646 -3.699 -4.928 1.00 96.50 92 TRP A CA 1
ATOM 714 C C . TRP A 1 92 ? 8.717 -2.587 -5.965 1.00 96.50 92 TRP A C 1
ATOM 716 O O . TRP A 1 92 ? 9.787 -2.268 -6.484 1.00 96.50 92 TRP A O 1
ATOM 726 N N . LEU A 1 93 ? 7.571 -1.981 -6.235 1.00 97.62 93 LEU A N 1
ATOM 727 C CA . LEU A 1 93 ? 7.489 -0.658 -6.833 1.00 97.62 93 LEU A CA 1
ATOM 728 C C . LEU A 1 93 ? 7.117 0.355 -5.748 1.00 97.62 93 LEU A C 1
ATOM 730 O O . LEU A 1 93 ? 6.433 0.006 -4.785 1.00 97.62 93 LEU A O 1
ATOM 734 N N . ASN A 1 94 ? 7.589 1.593 -5.863 1.00 98.25 94 ASN A N 1
ATOM 735 C CA . ASN A 1 94 ? 7.290 2.635 -4.887 1.00 98.25 94 ASN A CA 1
ATOM 736 C C . ASN A 1 94 ? 5.772 2.829 -4.798 1.00 98.25 94 ASN A C 1
ATOM 738 O O . ASN A 1 94 ? 5.092 2.967 -5.817 1.00 98.25 94 ASN A O 1
ATOM 742 N N . GLY A 1 95 ? 5.249 2.825 -3.574 1.00 98.25 95 GLY A N 1
ATOM 743 C CA . GLY A 1 95 ? 3.824 2.921 -3.285 1.00 98.25 95 GLY A CA 1
ATOM 744 C C . GLY A 1 95 ? 3.062 1.599 -3.380 1.00 98.25 95 GLY A C 1
ATOM 745 O O . GLY A 1 95 ? 1.843 1.607 -3.219 1.00 98.25 95 GLY A O 1
ATOM 746 N N . ASP A 1 96 ? 3.727 0.467 -3.621 1.00 98.44 96 ASP A N 1
ATOM 747 C CA . ASP A 1 96 ? 3.099 -0.844 -3.455 1.00 98.44 96 ASP A CA 1
ATOM 748 C C . ASP A 1 96 ? 2.690 -1.063 -1.980 1.00 98.44 96 ASP A C 1
ATOM 750 O O . ASP A 1 96 ? 3.296 -0.544 -1.045 1.00 98.44 96 ASP A O 1
ATOM 754 N N . ILE A 1 97 ? 1.656 -1.875 -1.765 1.00 98.38 97 ILE A N 1
ATOM 755 C CA . ILE A 1 97 ? 1.343 -2.490 -0.472 1.00 98.38 97 ILE A CA 1
ATOM 756 C C . ILE A 1 97 ? 1.737 -3.956 -0.606 1.00 98.38 97 ILE A C 1
ATOM 758 O O . ILE A 1 97 ? 1.149 -4.675 -1.417 1.00 98.38 97 ILE A O 1
ATOM 762 N N . ASN A 1 98 ? 2.726 -4.397 0.165 1.00 97.06 98 ASN A N 1
ATOM 763 C CA . ASN A 1 98 ? 3.311 -5.728 0.052 1.00 97.06 98 ASN A CA 1
ATOM 764 C C . ASN A 1 98 ? 3.062 -6.576 1.295 1.00 97.06 98 ASN A C 1
ATOM 766 O O . ASN A 1 98 ? 3.063 -6.084 2.421 1.00 97.06 98 ASN A O 1
ATOM 770 N N . TYR A 1 99 ? 2.914 -7.877 1.076 1.00 97.25 99 TYR A N 1
ATOM 771 C CA . TYR A 1 99 ? 2.945 -8.895 2.117 1.00 97.25 99 TYR A CA 1
ATOM 772 C C . TYR A 1 99 ? 4.143 -9.819 1.896 1.00 97.25 99 TYR A C 1
ATOM 774 O O . TYR A 1 99 ? 4.330 -10.314 0.782 1.00 97.25 99 TYR A O 1
ATOM 782 N N . SER A 1 100 ? 4.916 -10.083 2.952 1.00 93.50 100 SER A N 1
ATOM 783 C CA . SER A 1 100 ? 5.952 -11.119 2.955 1.00 93.50 100 SER A CA 1
ATOM 784 C C . SER A 1 100 ? 5.512 -12.338 3.749 1.00 93.50 100 SER A C 1
ATOM 786 O O . SER A 1 100 ? 4.821 -12.193 4.747 1.00 93.50 100 SER A O 1
ATOM 788 N N . PHE A 1 101 ? 5.884 -13.549 3.322 1.00 83.19 101 PHE A N 1
ATOM 789 C CA . PHE A 1 101 ? 5.396 -14.796 3.932 1.00 83.19 101 PHE A CA 1
ATOM 790 C C . PHE A 1 101 ? 6.448 -15.604 4.708 1.00 83.19 101 PHE A C 1
ATOM 792 O O . PHE A 1 101 ? 6.081 -16.578 5.366 1.00 83.19 101 PHE A O 1
ATOM 799 N N . GLY A 1 102 ? 7.735 -15.240 4.650 1.00 77.94 102 GLY A N 1
ATOM 800 C CA . GLY A 1 102 ? 8.768 -15.871 5.487 1.00 77.94 102 GLY A CA 1
ATOM 801 C C . GLY A 1 102 ? 8.624 -15.444 6.949 1.00 77.94 102 GLY A C 1
ATOM 802 O O . GLY A 1 102 ? 8.511 -16.270 7.853 1.00 77.94 102 GLY A O 1
ATOM 803 N N . ILE A 1 103 ? 8.534 -14.133 7.148 1.00 85.56 103 ILE A N 1
ATOM 804 C CA . ILE A 1 103 ? 7.994 -13.495 8.347 1.00 85.56 103 ILE A CA 1
ATOM 805 C C . ILE A 1 103 ? 6.798 -12.682 7.842 1.00 85.56 103 ILE A C 1
ATOM 807 O O . ILE A 1 103 ? 6.989 -11.962 6.861 1.00 85.56 103 ILE A O 1
ATOM 811 N N . PRO A 1 104 ? 5.591 -12.822 8.429 1.00 93.75 104 PRO A N 1
ATOM 812 C CA . PRO A 1 104 ? 4.353 -12.240 7.911 1.00 93.75 104 PRO A CA 1
ATOM 813 C C . PRO A 1 104 ? 4.349 -10.715 8.062 1.00 93.75 104 PRO A C 1
ATOM 815 O O . PRO A 1 104 ? 3.635 -10.172 8.896 1.00 93.75 104 PRO A O 1
ATOM 818 N N . TYR A 1 105 ? 5.185 -10.017 7.304 1.00 95.75 105 TYR A N 1
ATOM 819 C CA . TYR A 1 105 ? 5.262 -8.565 7.302 1.00 95.75 105 TYR A CA 1
ATOM 820 C C . TYR A 1 105 ? 4.230 -8.000 6.342 1.00 95.75 105 TYR A C 1
ATOM 822 O O . TYR A 1 105 ? 4.157 -8.423 5.188 1.00 95.75 105 TYR A O 1
ATOM 830 N N . LEU A 1 106 ? 3.478 -7.006 6.805 1.00 97.38 106 LEU A N 1
ATOM 831 C CA . LEU A 1 106 ? 2.807 -6.065 5.921 1.00 97.38 106 LEU A CA 1
ATOM 832 C C . LEU A 1 106 ? 3.709 -4.843 5.760 1.00 97.38 106 LEU A C 1
ATOM 834 O O . LEU A 1 106 ? 4.243 -4.338 6.748 1.00 97.38 106 LEU A O 1
ATOM 838 N N . MET A 1 107 ? 3.899 -4.401 4.521 1.00 97.06 107 MET A N 1
ATOM 839 C CA . MET A 1 107 ? 4.869 -3.375 4.156 1.00 97.06 107 MET A CA 1
ATOM 840 C C . MET A 1 107 ? 4.272 -2.361 3.191 1.00 97.06 107 MET A C 1
ATOM 842 O O . MET A 1 107 ? 3.504 -2.720 2.301 1.00 97.06 107 MET A O 1
ATOM 846 N N . ILE A 1 108 ? 4.679 -1.105 3.341 1.00 97.94 108 ILE A N 1
ATOM 847 C CA . ILE A 1 108 ? 4.389 -0.024 2.398 1.00 97.94 108 ILE A CA 1
ATOM 848 C C . ILE A 1 108 ? 5.728 0.608 2.004 1.00 97.94 108 ILE A C 1
ATOM 850 O O . ILE A 1 108 ? 6.165 1.566 2.648 1.00 97.94 108 ILE A O 1
ATOM 854 N N . PRO A 1 109 ? 6.438 0.043 1.015 1.00 97.38 109 PRO A N 1
ATOM 855 C CA . PRO A 1 109 ? 7.633 0.663 0.472 1.00 97.38 109 PRO A CA 1
ATOM 856 C C . PRO A 1 109 ? 7.278 1.867 -0.399 1.00 97.38 109 PRO A C 1
ATOM 858 O O . PRO A 1 109 ? 6.373 1.810 -1.228 1.00 97.38 109 PRO A O 1
ATOM 861 N N . PHE A 1 110 ? 8.012 2.961 -0.250 1.00 96.81 110 PHE A N 1
ATOM 862 C CA . PHE A 1 110 ? 7.713 4.216 -0.947 1.00 96.81 110 PHE A CA 1
ATOM 863 C C . PHE A 1 110 ? 8.928 4.868 -1.609 1.00 96.81 110 PHE A C 1
ATOM 865 O O . PHE A 1 110 ? 8.784 5.898 -2.260 1.00 96.81 110 PHE A O 1
ATOM 872 N N . LYS A 1 111 ? 10.115 4.266 -1.485 1.00 95.62 111 LYS A N 1
ATOM 873 C CA . LYS A 1 111 ? 11.317 4.667 -2.226 1.00 95.62 111 LYS A CA 1
ATOM 874 C C . LYS A 1 111 ? 12.245 3.475 -2.482 1.00 95.62 111 LYS A C 1
ATOM 876 O O . LYS A 1 111 ? 11.976 2.357 -2.043 1.00 95.62 111 LYS A O 1
ATOM 881 N N . ASP A 1 112 ? 13.345 3.741 -3.183 1.00 95.50 112 ASP A N 1
ATOM 882 C CA . ASP A 1 112 ? 14.426 2.791 -3.479 1.00 95.50 112 ASP A CA 1
ATOM 883 C C . ASP A 1 112 ? 13.976 1.529 -4.260 1.00 95.50 112 ASP A C 1
ATOM 885 O O . ASP A 1 112 ? 14.595 0.465 -4.164 1.00 95.50 112 ASP A O 1
ATOM 889 N N . GLU A 1 113 ? 12.909 1.622 -5.073 1.00 95.81 113 GLU A N 1
ATOM 890 C CA . GLU A 1 113 ? 12.439 0.514 -5.929 1.00 95.81 113 GLU A CA 1
ATOM 891 C C . GLU A 1 113 ? 13.510 -0.031 -6.888 1.00 95.81 113 GLU A C 1
ATOM 893 O O . GLU A 1 113 ? 13.486 -1.213 -7.237 1.00 95.81 113 GLU A O 1
ATOM 898 N N . ASP A 1 114 ? 14.474 0.794 -7.295 1.00 94.06 114 ASP A N 1
ATOM 899 C CA . ASP A 1 114 ? 15.581 0.425 -8.179 1.00 94.06 114 ASP A CA 1
ATOM 900 C C . ASP A 1 114 ? 16.573 -0.544 -7.515 1.00 94.06 114 ASP A C 1
ATOM 902 O O . ASP A 1 114 ? 17.243 -1.322 -8.199 1.00 94.06 114 ASP A O 1
ATOM 906 N N . GLN A 1 115 ? 16.614 -0.548 -6.182 1.00 92.62 115 GLN A N 1
ATOM 907 C CA . GLN A 1 115 ? 17.433 -1.436 -5.356 1.00 92.62 115 GLN A CA 1
ATOM 908 C C . GLN A 1 115 ? 16.626 -2.599 -4.762 1.00 92.62 115 GLN A C 1
ATOM 910 O O . GLN A 1 115 ? 17.197 -3.512 -4.164 1.00 92.62 115 GLN A O 1
ATOM 915 N N . SER A 1 116 ? 15.306 -2.613 -4.951 1.00 94.94 116 SER A N 1
ATOM 916 C CA . SER A 1 116 ? 14.414 -3.557 -4.273 1.00 94.94 116 SER A CA 1
ATOM 917 C C . SER A 1 116 ? 14.555 -5.017 -4.727 1.00 94.94 116 SER A C 1
ATOM 919 O O . SER A 1 116 ? 14.185 -5.932 -3.997 1.00 94.94 116 SER A O 1
ATOM 921 N N . ALA A 1 117 ? 15.121 -5.280 -5.909 1.00 93.50 117 ALA A N 1
ATOM 922 C CA . ALA A 1 117 ? 15.134 -6.616 -6.518 1.00 93.50 117 ALA A CA 1
ATOM 923 C C . ALA A 1 117 ? 15.850 -7.709 -5.690 1.00 93.50 117 ALA A C 1
ATOM 925 O O . ALA A 1 117 ? 15.671 -8.892 -5.972 1.00 93.50 117 ALA A O 1
ATOM 926 N N . TYR A 1 118 ? 16.647 -7.339 -4.680 1.00 90.06 118 TYR A N 1
ATOM 927 C CA . TYR A 1 118 ? 17.307 -8.279 -3.765 1.00 90.06 118 TYR A CA 1
ATOM 928 C C . TYR A 1 118 ? 16.399 -8.790 -2.633 1.00 90.06 118 TYR A C 1
ATOM 930 O O . TYR A 1 118 ? 16.747 -9.771 -1.978 1.00 90.06 118 TYR A O 1
ATOM 938 N N . PHE A 1 119 ? 15.255 -8.145 -2.391 1.00 90.38 119 PHE A N 1
ATOM 939 C CA . PHE A 1 119 ? 14.308 -8.535 -1.347 1.00 90.38 119 PHE A CA 1
ATOM 940 C C . PHE A 1 119 ? 13.308 -9.549 -1.905 1.00 90.38 119 PHE A C 1
ATOM 942 O O . PHE A 1 119 ? 12.457 -9.199 -2.718 1.00 90.38 119 PHE A O 1
ATOM 949 N N . ASP A 1 120 ? 13.429 -10.807 -1.493 1.00 90.88 120 ASP A N 1
ATOM 950 C CA . ASP A 1 120 ? 12.562 -11.905 -1.935 1.00 90.88 120 ASP A CA 1
ATOM 951 C C . ASP A 1 120 ? 11.280 -12.009 -1.084 1.00 90.88 120 ASP A C 1
ATOM 953 O O . ASP A 1 120 ? 11.085 -11.282 -0.107 1.00 90.88 120 ASP A O 1
ATOM 957 N N . TYR A 1 121 ? 10.424 -12.961 -1.443 1.00 93.25 121 TYR A N 1
ATOM 958 C CA . TYR A 1 121 ? 9.233 -13.372 -0.715 1.00 93.25 121 TYR A CA 1
ATOM 959 C C . TYR A 1 121 ? 8.149 -12.305 -0.647 1.00 93.25 121 TYR A C 1
ATOM 961 O O . TYR A 1 121 ? 7.398 -12.276 0.325 1.00 93.25 121 TYR A O 1
ATOM 969 N N . GLN A 1 122 ? 8.056 -11.457 -1.671 1.00 94.00 122 GLN A N 1
ATOM 970 C CA . GLN A 1 122 ? 7.087 -10.373 -1.739 1.00 94.00 122 GLN A CA 1
ATOM 971 C C . GLN A 1 122 ? 5.860 -10.775 -2.549 1.00 94.00 122 GLN A C 1
ATOM 973 O O . GLN A 1 122 ? 5.963 -11.445 -3.576 1.00 94.00 122 GLN A O 1
ATOM 978 N N . VAL A 1 123 ? 4.696 -10.322 -2.094 1.00 95.81 123 VAL A N 1
ATOM 979 C CA . VAL A 1 123 ? 3.443 -10.346 -2.847 1.00 95.81 123 VAL A CA 1
ATOM 980 C C . VAL A 1 123 ? 2.857 -8.943 -2.819 1.00 95.81 123 VAL A C 1
ATOM 982 O O . VAL A 1 123 ? 2.536 -8.437 -1.742 1.00 95.81 123 VAL A O 1
ATOM 985 N N . ASN A 1 124 ? 2.673 -8.324 -3.985 1.00 97.44 124 ASN A N 1
ATOM 986 C CA . ASN A 1 124 ? 1.902 -7.090 -4.082 1.00 97.44 124 ASN A CA 1
ATOM 987 C C . ASN A 1 124 ? 0.405 -7.355 -3.849 1.00 97.44 124 ASN A C 1
ATOM 989 O O . ASN A 1 124 ? -0.230 -8.135 -4.563 1.00 97.44 124 ASN A O 1
ATOM 993 N N . ILE A 1 125 ? -0.175 -6.669 -2.867 1.00 98.00 125 ILE A N 1
ATOM 994 C CA . ILE A 1 125 ? -1.589 -6.793 -2.487 1.00 98.00 125 ILE A CA 1
ATOM 995 C C . ILE A 1 125 ? -2.388 -5.508 -2.733 1.00 98.00 125 ILE A C 1
ATOM 997 O O . ILE A 1 125 ? -3.607 -5.494 -2.568 1.00 98.00 125 ILE A O 1
ATOM 1001 N N . GLY A 1 126 ? -1.730 -4.419 -3.125 1.00 98.38 126 GLY A N 1
ATOM 1002 C CA . GLY A 1 126 ? -2.382 -3.136 -3.346 1.00 98.38 126 GLY A CA 1
ATOM 1003 C C . GLY A 1 126 ? -1.410 -2.015 -3.674 1.00 98.38 126 GLY A C 1
ATOM 1004 O O . GLY A 1 126 ? -0.216 -2.244 -3.856 1.00 98.38 126 GLY A O 1
ATOM 1005 N N . VAL A 1 127 ? -1.948 -0.804 -3.770 1.00 98.56 127 VAL A N 1
ATOM 1006 C CA . VAL A 1 127 ? -1.222 0.400 -4.190 1.00 98.56 127 VAL A CA 1
ATOM 1007 C C . VAL A 1 127 ? -1.719 1.607 -3.395 1.00 98.56 127 VAL A C 1
ATOM 1009 O O . VAL A 1 127 ? -2.928 1.790 -3.251 1.00 98.56 127 VAL A O 1
ATOM 1012 N N . ILE A 1 128 ? -0.806 2.439 -2.900 1.00 98.44 128 ILE A N 1
ATOM 1013 C CA . ILE A 1 128 ? -1.094 3.746 -2.296 1.00 98.44 128 ILE A CA 1
ATOM 1014 C C . ILE A 1 128 ? -1.471 4.750 -3.389 1.00 98.44 128 ILE A C 1
ATOM 1016 O O . ILE A 1 128 ? -0.832 4.823 -4.434 1.00 98.44 128 ILE A O 1
ATOM 1020 N N . THR A 1 129 ? -2.518 5.536 -3.153 1.00 97.88 129 THR A N 1
ATOM 1021 C CA . THR A 1 129 ? -3.028 6.534 -4.109 1.00 97.88 129 THR A CA 1
ATOM 1022 C C . THR A 1 129 ? -2.875 7.978 -3.635 1.00 97.88 129 THR A C 1
ATOM 1024 O O . THR A 1 129 ? -3.155 8.890 -4.408 1.00 97.88 129 THR A O 1
ATOM 1027 N N . SER A 1 130 ? -2.470 8.198 -2.382 1.00 97.56 130 SER A N 1
ATOM 1028 C CA . SER A 1 130 ? -2.001 9.508 -1.904 1.00 97.56 130 SER A CA 1
ATOM 1029 C C . SER A 1 130 ? -0.570 9.805 -2.388 1.00 97.56 130 SER A C 1
ATOM 1031 O O . SER A 1 130 ? 0.141 8.864 -2.758 1.00 97.56 130 SER A O 1
ATOM 1033 N N . PRO A 1 131 ? -0.122 11.075 -2.350 1.00 97.56 131 PRO A N 1
ATOM 1034 C CA . PRO A 1 131 ? 1.286 11.430 -2.521 1.00 97.56 131 PRO A CA 1
ATOM 1035 C C . PRO A 1 131 ? 2.204 10.657 -1.563 1.00 97.56 131 PRO A C 1
ATOM 1037 O O . PRO A 1 131 ? 1.941 10.575 -0.363 1.00 97.56 131 PRO A O 1
ATOM 1040 N N . LEU A 1 132 ? 3.298 10.096 -2.082 1.00 96.94 132 LEU A N 1
ATOM 1041 C CA . LEU A 1 132 ? 4.232 9.281 -1.297 1.00 96.94 132 LEU A CA 1
ATOM 1042 C C . LEU A 1 132 ? 5.033 10.104 -0.277 1.00 96.94 132 LEU A C 1
ATOM 1044 O O . LEU A 1 132 ? 5.474 9.552 0.732 1.00 96.94 132 LEU A O 1
ATOM 1048 N N . GLU A 1 133 ? 5.164 11.418 -0.484 1.00 95.56 133 GLU A N 1
ATOM 1049 C CA . GLU A 1 133 ? 5.798 12.330 0.479 1.00 95.56 133 GLU A CA 1
ATOM 1050 C C . GLU A 1 133 ? 5.102 12.322 1.853 1.00 95.56 133 GLU A C 1
ATOM 1052 O O . GLU A 1 133 ? 5.758 12.508 2.881 1.00 95.56 133 GLU A O 1
ATOM 1057 N N . GLU A 1 134 ? 3.796 12.016 1.898 1.00 94.00 134 GLU A N 1
ATOM 1058 C CA . GLU A 1 134 ? 3.042 11.870 3.149 1.00 94.00 134 GLU A CA 1
ATOM 1059 C C . GLU A 1 134 ? 3.601 10.725 4.008 1.00 94.00 134 GLU A C 1
ATOM 1061 O O . GLU A 1 134 ? 3.654 10.831 5.233 1.00 94.00 134 GLU A O 1
ATOM 1066 N N . LEU A 1 135 ? 4.063 9.642 3.372 1.00 94.50 135 LEU A N 1
ATOM 1067 C CA . LEU A 1 135 ? 4.700 8.506 4.044 1.00 94.50 135 LEU A CA 1
ATOM 1068 C C . LEU A 1 135 ? 6.163 8.796 4.387 1.00 94.50 135 LEU A C 1
ATOM 1070 O O . LEU A 1 135 ? 6.660 8.343 5.421 1.00 94.50 135 LEU A O 1
ATOM 1074 N N . GLU A 1 136 ? 6.861 9.553 3.539 1.00 93.00 136 GLU A N 1
ATOM 1075 C CA . GLU A 1 136 ? 8.258 9.922 3.768 1.00 93.00 136 GLU A CA 1
ATOM 1076 C C . GLU A 1 136 ? 8.434 10.791 5.015 1.00 93.00 136 GLU A C 1
ATOM 1078 O O . GLU A 1 136 ? 9.384 10.573 5.772 1.00 93.00 136 GLU A O 1
ATOM 1083 N N . GLY A 1 137 ? 7.492 11.705 5.266 1.00 92.06 137 GLY A N 1
ATOM 1084 C CA . GLY A 1 137 ? 7.494 12.589 6.433 1.00 92.06 137 GLY A CA 1
ATOM 1085 C C . GLY A 1 137 ? 7.244 11.898 7.782 1.00 92.06 137 GLY A C 1
ATOM 1086 O O . GLY A 1 137 ? 7.456 12.513 8.831 1.00 92.06 137 GLY A O 1
ATOM 1087 N N . LEU A 1 138 ? 6.811 10.632 7.786 1.00 93.94 138 LEU A N 1
ATOM 1088 C CA . LEU A 1 138 ? 6.595 9.859 9.011 1.00 93.94 138 LEU A CA 1
ATOM 1089 C C . LEU A 1 138 ? 7.915 9.519 9.719 1.00 93.94 138 LEU A C 1
ATOM 1091 O O . LEU A 1 138 ? 8.965 9.365 9.091 1.00 93.94 138 LEU A O 1
ATOM 1095 N N . ASN A 1 139 ? 7.854 9.322 11.041 1.00 94.44 139 ASN A N 1
ATOM 1096 C CA . ASN A 1 139 ? 8.976 8.828 11.843 1.00 94.44 139 ASN A CA 1
ATOM 1097 C C . ASN A 1 139 ? 8.507 7.991 13.045 1.00 94.44 139 ASN A C 1
ATOM 1099 O O . ASN A 1 139 ? 7.429 8.208 13.583 1.00 94.44 139 ASN A O 1
ATOM 1103 N N . GLY A 1 140 ? 9.335 7.042 13.486 1.00 95.44 140 GLY A N 1
ATOM 1104 C CA . GLY A 1 140 ? 9.032 6.211 14.653 1.00 95.44 140 GLY A CA 1
ATOM 1105 C C . GLY A 1 140 ? 8.063 5.063 14.356 1.00 95.44 140 GLY A C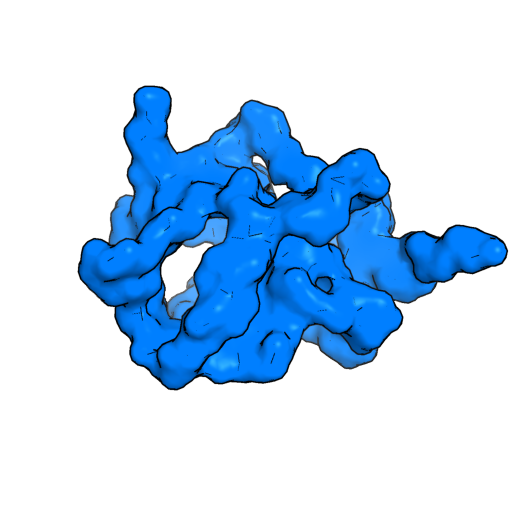 1
ATOM 1106 O O . GLY A 1 140 ? 8.140 4.434 13.301 1.00 95.44 140 GLY A O 1
ATOM 1107 N N . THR A 1 141 ? 7.189 4.770 15.315 1.00 97.19 141 THR A N 1
ATOM 1108 C CA . THR A 1 141 ? 6.258 3.634 15.283 1.00 97.19 141 THR A CA 1
ATOM 1109 C C . THR A 1 141 ? 4.828 4.134 15.427 1.00 97.19 141 THR A C 1
ATOM 1111 O O . THR A 1 141 ? 4.570 5.047 16.211 1.00 97.19 141 THR A O 1
ATOM 1114 N N . TYR A 1 142 ? 3.904 3.522 14.688 1.00 96.88 142 TYR A N 1
ATOM 1115 C CA . TYR A 1 142 ? 2.490 3.880 14.673 1.00 96.88 142 TYR A CA 1
ATOM 1116 C C . TYR A 1 142 ? 1.608 2.646 14.827 1.00 96.88 142 TYR A C 1
ATOM 1118 O O . TYR A 1 142 ? 1.874 1.610 14.215 1.00 96.88 142 TYR A O 1
ATOM 1126 N N . ASP A 1 143 ? 0.495 2.805 15.540 1.00 96.75 143 ASP A N 1
ATOM 1127 C CA . ASP A 1 143 ? -0.664 1.933 15.375 1.00 96.75 143 ASP A CA 1
ATOM 1128 C C . ASP A 1 143 ? -1.350 2.294 14.056 1.00 96.75 143 ASP A C 1
ATOM 1130 O O . ASP A 1 143 ? -2.060 3.300 13.940 1.00 96.75 143 ASP A O 1
ATOM 1134 N N . VAL A 1 144 ? -1.090 1.488 13.030 1.00 97.62 144 VAL A N 1
ATOM 1135 C CA . VAL A 1 144 ? -1.616 1.696 11.686 1.00 97.62 144 VAL A CA 1
ATOM 1136 C C . VAL A 1 144 ? -2.941 0.974 11.551 1.00 97.62 144 VAL A C 1
ATOM 1138 O O . VAL A 1 144 ? -3.000 -0.248 11.656 1.00 97.62 144 VAL A O 1
ATOM 1141 N N . THR A 1 145 ? -4.013 1.724 11.301 1.00 98.12 145 THR A N 1
ATOM 1142 C CA . THR A 1 145 ? -5.348 1.159 11.070 1.00 98.12 145 THR A CA 1
ATOM 1143 C C . THR A 1 145 ? -5.702 1.235 9.597 1.00 98.12 145 THR A C 1
ATOM 1145 O O . THR A 1 145 ? -5.787 2.319 9.025 1.00 98.12 145 THR A O 1
ATOM 1148 N N . ILE A 1 146 ? -5.945 0.077 8.994 1.00 98.19 146 ILE A N 1
ATOM 1149 C CA . ILE A 1 146 ? -6.433 -0.061 7.627 1.00 98.19 146 ILE A CA 1
ATOM 1150 C C . ILE A 1 146 ? -7.939 -0.274 7.700 1.00 98.19 146 ILE A C 1
ATOM 1152 O O . ILE A 1 146 ? -8.416 -1.165 8.401 1.00 98.19 146 ILE A O 1
ATOM 1156 N N . GLU A 1 147 ? -8.700 0.520 6.963 1.00 98.00 147 GLU A N 1
ATOM 1157 C CA . GLU A 1 147 ? -10.158 0.453 6.924 1.00 98.00 147 GLU A CA 1
ATOM 1158 C C . GLU A 1 147 ? -10.669 0.658 5.499 1.00 98.00 147 GLU A C 1
ATOM 1160 O O . GLU A 1 147 ? -9.951 1.148 4.627 1.00 98.00 147 GLU A O 1
ATOM 1165 N N . ARG A 1 148 ? -11.915 0.262 5.234 1.00 97.81 148 ARG A N 1
ATOM 1166 C CA . ARG A 1 148 ? -12.547 0.567 3.947 1.00 97.81 148 ARG A CA 1
ATOM 1167 C C . ARG A 1 148 ? -12.719 2.079 3.832 1.00 97.81 148 ARG A C 1
ATOM 1169 O O . ARG A 1 148 ? -13.186 2.716 4.771 1.00 97.81 148 ARG A O 1
ATOM 1176 N N . ALA A 1 149 ? -12.358 2.644 2.684 1.00 94.00 149 ALA A N 1
ATOM 1177 C CA . ALA A 1 149 ? -12.719 4.021 2.387 1.00 94.00 149 ALA A CA 1
ATOM 1178 C C . ALA A 1 149 ? -14.192 4.057 1.960 1.00 94.00 149 ALA A C 1
ATOM 1180 O O . ALA A 1 149 ? -14.614 3.243 1.133 1.00 94.00 149 ALA A O 1
ATOM 1181 N N . GLU A 1 150 ? -14.965 4.977 2.536 1.00 75.81 150 GLU A N 1
ATOM 1182 C CA . GLU A 1 150 ? -16.343 5.222 2.102 1.00 75.81 150 GLU A CA 1
ATOM 1183 C C . GLU A 1 150 ? -16.375 5.659 0.617 1.00 75.81 150 GLU A C 1
ATOM 1185 O O . GLU A 1 150 ? -15.402 6.269 0.152 1.00 75.81 150 GLU A O 1
ATOM 1190 N N . PRO A 1 151 ? -17.442 5.313 -0.131 1.00 58.03 151 PRO A N 1
ATOM 1191 C CA . PRO A 1 151 ? -17.606 5.654 -1.546 1.00 58.03 151 PRO A CA 1
ATOM 1192 C C . PRO A 1 151 ? -17.497 7.144 -1.877 1.00 58.03 151 PRO A C 1
ATOM 1194 O O . PRO A 1 151 ? -18.021 7.975 -1.101 1.00 58.03 151 PRO A O 1
#

Radius of gyration: 14.07 Å; chains: 1; bounding box: 36×32×37 Å

pLDDT: mean 93.04, std 10.7, range [36.5, 98.62]

Secondary structure (DSSP, 8-state):
--GGGS-GGGTT--B--S-TTS-SBPPPTTSEEEEEEETTTEEEEEEE-SSHHHHHHHTT-SEEEEEEEETTEEEEE-------GGG-BS---TTEEEEESSS-EEEEE-S-TTTGGG--SEEEEEEE-S-THHHHT--SEEEEEEEEPP-

Organism: NCBI:txid700500

Sequence (151 aa):
MNNQSKNPAAKNAQIQTENPDLATRRPPADGTKIRIRFGDNLSVNGILNHCKTAQALVQQLPYTIEMARYTHDLCGITKPLPYQKEEIHCGWLNGDINYSFGIPYLMIPFKDEDQSAYFDYQVNIGVITSPLEELEGLNGTYDVTIERAEP

InterPro domains:
  IPR029000 Cyclophilin-like domain superfamily [SSF50891] (33-150)
  IPR041183 Cyclophilin-like [PF18050] (43-147)

Foldseek 3Di:
DPLLVQAFQSVVFDADDPDLQFWRGDWDPPFFKKWKDFPDPDIFIKGFDDFQQLVQVQVVPQDWFKWAQDDFKIKGQDDAGDHDPVQWAWFHTAQFFKAAHVGGMTMHGHDDRSVGRVHTRIGGGIGTGDGSVSSVPDHGIGGMTMHGDDD